Protein AF-A0AAW2DAW8-F1 (afdb_monomer_lite)

Secondary structure (DSSP, 8-state):
-----------EEEEE--TTS---------S--S-HHHHHHHHHHHHHHTTSS-HHHHHHHHHH---STT-----HHHHHHHHHHHHHHTTS-TT-TTSPP---TTS-SS-SS------EEE-TTSEEEEE-TT--S-HHHHSHHHHHHHHHHHHTTPPPPP----

pLDDT: mean 75.09, std 16.86, range [34.38, 97.44]

Structure (mmCIF, N/CA/C/O backbone):
data_AF-A0AAW2DAW8-F1
#
_entry.id   AF-A0AAW2DAW8-F1
#
loop_
_atom_site.group_PDB
_atom_site.id
_atom_site.type_symbol
_atom_site.label_atom_id
_atom_site.label_alt_id
_atom_site.label_comp_id
_atom_site.label_asym_id
_atom_site.label_entity_id
_atom_site.label_seq_id
_atom_site.pdbx_PDB_ins_code
_atom_site.Cartn_x
_atom_site.Cartn_y
_atom_site.Cartn_z
_atom_site.occupancy
_atom_site.B_iso_or_equiv
_atom_site.auth_seq_id
_atom_site.auth_comp_id
_atom_site.auth_asym_id
_atom_site.auth_atom_id
_atom_site.pdbx_PDB_model_num
ATOM 1 N N . MET A 1 1 ? -28.767 1.552 -8.497 1.00 34.38 1 MET A N 1
ATOM 2 C CA . MET A 1 1 ? -27.832 2.585 -8.986 1.00 34.38 1 MET A CA 1
ATOM 3 C C . MET A 1 1 ? -26.445 2.035 -8.732 1.00 34.38 1 MET A C 1
ATOM 5 O O . MET A 1 1 ? -26.029 1.981 -7.579 1.00 34.38 1 MET A O 1
ATOM 9 N N . GLU A 1 2 ? -25.851 1.450 -9.767 1.00 36.19 2 GLU A N 1
ATOM 10 C CA . GLU A 1 2 ? -24.570 0.744 -9.693 1.00 36.19 2 GLU A CA 1
ATOM 11 C C . GLU A 1 2 ? -23.508 1.702 -9.165 1.00 36.19 2 GLU A C 1
ATOM 13 O O . GLU A 1 2 ? -23.291 2.763 -9.730 1.00 36.19 2 GLU A O 1
ATOM 18 N N . GLN A 1 3 ? -22.919 1.382 -8.017 1.00 48.88 3 GLN A N 1
ATOM 19 C CA . GLN A 1 3 ? -21.736 2.076 -7.529 1.00 48.88 3 GLN A CA 1
ATOM 20 C C . GLN A 1 3 ? -20.547 1.347 -8.121 1.00 48.88 3 GLN A C 1
ATOM 22 O O . GLN A 1 3 ? -20.442 0.132 -7.947 1.00 48.88 3 GLN A O 1
ATOM 27 N N . CYS A 1 4 ? -19.639 2.076 -8.758 1.00 50.91 4 CYS A N 1
ATOM 28 C CA . CYS A 1 4 ? -18.317 1.531 -8.967 1.00 50.91 4 CYS A CA 1
ATOM 29 C C . CYS A 1 4 ? -17.622 1.573 -7.612 1.00 50.91 4 CYS A C 1
ATOM 31 O O . CYS A 1 4 ? -17.135 2.606 -7.155 1.00 50.91 4 CYS A O 1
ATOM 33 N N . LYS A 1 5 ? -17.745 0.462 -6.891 1.00 46.53 5 LYS A N 1
ATOM 34 C CA . LYS A 1 5 ? -17.017 0.253 -5.657 1.00 46.53 5 LYS A CA 1
ATOM 35 C C . LYS A 1 5 ? -15.590 -0.070 -6.078 1.00 46.53 5 LYS A C 1
ATOM 37 O O . LYS A 1 5 ? -15.258 -1.238 -6.240 1.00 46.53 5 LYS A O 1
ATOM 42 N N . SER A 1 6 ? -14.766 0.964 -6.260 1.00 43.44 6 SER A N 1
ATOM 43 C CA . SER A 1 6 ? -13.362 0.826 -5.863 1.00 43.44 6 SER A CA 1
ATOM 44 C C . SER A 1 6 ? -13.438 0.251 -4.455 1.00 43.44 6 SER A C 1
ATOM 46 O O . SER A 1 6 ? -14.127 0.817 -3.594 1.00 43.44 6 SER A O 1
ATOM 48 N N . TRP A 1 7 ? -12.975 -0.990 -4.322 1.00 42.72 7 TRP A N 1
ATOM 49 C CA . TRP A 1 7 ? -13.224 -1.798 -3.142 1.00 42.72 7 TRP A CA 1
ATOM 50 C C . TRP A 1 7 ? -12.849 -0.976 -1.931 1.00 42.72 7 TRP A C 1
ATOM 52 O O . TRP A 1 7 ? -11.776 -0.388 -1.878 1.00 42.72 7 TRP A O 1
ATOM 62 N N . ASP A 1 8 ? -13.817 -0.861 -1.031 1.00 44.66 8 ASP A N 1
ATOM 63 C CA . ASP A 1 8 ? -13.764 0.009 0.118 1.00 44.66 8 ASP A CA 1
ATOM 64 C C . ASP A 1 8 ? -12.361 0.010 0.739 1.00 44.66 8 ASP A C 1
ATOM 66 O O . ASP A 1 8 ? -11.891 -1.002 1.263 1.00 44.66 8 ASP A O 1
ATOM 70 N N . HIS A 1 9 ? -11.699 1.165 0.672 1.00 47.12 9 HIS A N 1
ATOM 71 C CA . HIS A 1 9 ? -10.458 1.417 1.380 1.00 47.12 9 HIS A CA 1
ATOM 72 C C . HIS A 1 9 ? -10.745 1.404 2.895 1.00 47.12 9 HIS A C 1
ATOM 74 O O . HIS A 1 9 ? -10.948 2.446 3.530 1.00 47.12 9 HIS A O 1
ATOM 80 N N . PHE A 1 10 ? -10.878 0.204 3.455 1.00 44.72 10 PHE A N 1
ATOM 81 C CA . PHE A 1 10 ? -11.075 -0.053 4.868 1.00 44.72 1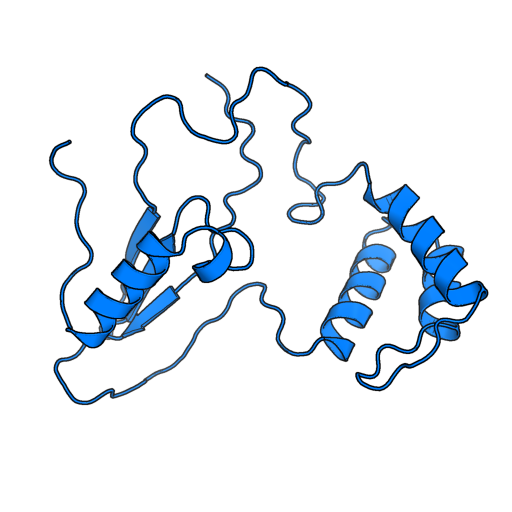0 PHE A CA 1
ATOM 82 C C . PHE A 1 10 ? -9.719 -0.375 5.472 1.00 44.72 10 PHE A C 1
ATOM 84 O O . PHE A 1 10 ? -9.297 -1.527 5.518 1.00 44.72 10 PHE A O 1
ATOM 91 N N . VAL A 1 11 ? -9.043 0.636 5.997 1.00 49.69 11 VAL A N 1
ATOM 92 C CA . VAL A 1 11 ? -8.071 0.345 7.044 1.00 49.69 11 VAL A CA 1
ATOM 93 C C . VAL A 1 11 ? -8.850 -0.015 8.307 1.00 49.69 11 VAL A C 1
ATOM 95 O O . VAL A 1 11 ? -9.798 0.661 8.724 1.00 49.69 11 VAL A O 1
ATOM 98 N N . TYR A 1 12 ? -8.463 -1.152 8.864 1.00 52.88 12 TYR A N 1
ATOM 99 C CA . TYR A 1 12 ? -9.087 -1.791 10.006 1.00 52.88 12 TYR A CA 1
ATOM 100 C C . TYR A 1 12 ? -8.457 -1.272 11.293 1.00 52.88 12 TYR A C 1
ATOM 102 O O . TYR A 1 12 ? -7.240 -1.314 11.444 1.00 52.88 12 TYR A O 1
ATOM 110 N N . ALA A 1 13 ? -9.276 -0.838 12.247 1.00 52.84 13 ALA A N 1
ATOM 111 C CA . ALA A 1 13 ? -8.819 -0.606 13.609 1.00 52.84 13 ALA A CA 1
ATOM 112 C C . ALA A 1 13 ? -9.412 -1.687 14.513 1.00 52.84 13 ALA A C 1
ATOM 114 O O . ALA A 1 13 ? -10.632 -1.817 14.631 1.00 52.84 13 ALA A O 1
ATOM 115 N N . VAL A 1 14 ? -8.548 -2.482 15.142 1.00 54.94 14 VAL A N 1
ATOM 116 C CA . VAL A 1 14 ? -8.950 -3.452 16.160 1.00 54.94 14 VAL A CA 1
ATOM 117 C C . VAL A 1 14 ? -8.669 -2.858 17.536 1.00 54.94 14 VAL A C 1
ATOM 119 O O . VAL A 1 14 ? -7.545 -2.489 17.850 1.00 54.94 14 VAL A O 1
ATOM 122 N N . MET A 1 15 ? -9.713 -2.743 18.344 1.00 58.66 15 MET A N 1
ATOM 123 C CA . MET A 1 15 ? -9.745 -2.015 19.603 1.00 58.66 15 MET A CA 1
ATOM 124 C C . MET A 1 15 ? -10.226 -2.947 20.720 1.00 58.66 15 MET A C 1
ATOM 126 O O . MET A 1 15 ? -11.372 -3.396 20.699 1.00 58.66 15 MET A O 1
ATOM 130 N N . ALA A 1 16 ? -9.364 -3.257 21.690 1.00 54.62 16 ALA A N 1
ATOM 131 C CA . ALA A 1 16 ? -9.712 -4.064 22.864 1.00 54.62 16 ALA A CA 1
ATOM 132 C C . ALA A 1 16 ? -10.239 -3.177 24.005 1.00 54.62 16 ALA A C 1
ATOM 134 O O . ALA A 1 16 ? -9.557 -2.254 24.447 1.00 54.62 16 ALA A O 1
ATOM 135 N N . LYS A 1 17 ? -11.458 -3.434 24.487 1.00 57.28 17 LYS A N 1
ATOM 136 C CA . LYS A 1 17 ? -12.090 -2.610 25.525 1.00 57.28 17 LYS A CA 1
ATOM 137 C C . LYS A 1 17 ? -11.938 -3.257 26.902 1.00 57.28 17 LYS A C 1
ATOM 139 O O . LYS A 1 17 ? -12.571 -4.275 27.138 1.00 57.28 17 LYS A O 1
ATOM 144 N N . HIS A 1 18 ? -11.260 -2.611 27.850 1.00 54.69 18 HIS A N 1
ATOM 145 C CA . HIS A 1 18 ? -11.697 -2.676 29.249 1.00 54.69 18 HIS A CA 1
ATOM 146 C C . HIS A 1 18 ? -11.182 -1.473 30.049 1.00 54.69 18 HIS A C 1
ATOM 148 O O . HIS A 1 18 ? -10.072 -0.997 29.837 1.00 54.69 18 HIS A O 1
ATOM 154 N N . PHE A 1 19 ? -12.050 -0.932 30.899 1.00 54.41 19 PHE A N 1
ATOM 155 C CA . PHE A 1 19 ? -11.923 0.356 31.577 1.00 54.41 19 PHE A CA 1
ATOM 156 C C . PHE A 1 19 ? -10.559 0.552 32.270 1.00 54.41 19 PHE A C 1
ATOM 158 O O . PHE A 1 19 ? -10.207 -0.207 33.163 1.00 54.41 19 PHE A O 1
ATOM 165 N N . LEU A 1 20 ? -9.831 1.600 31.856 1.00 57.03 20 LEU A N 1
ATOM 166 C CA . LEU A 1 20 ? -8.694 2.236 32.547 1.00 57.03 20 LEU A CA 1
ATOM 167 C C . LEU A 1 20 ? -7.642 1.293 33.174 1.00 57.03 20 LEU A C 1
ATOM 169 O O . LEU A 1 20 ? -7.308 1.402 34.345 1.00 57.03 20 LEU A O 1
ATOM 173 N N . GLN A 1 21 ? -7.071 0.416 32.354 1.00 53.94 21 GLN A N 1
ATOM 174 C CA . GLN A 1 21 ? -5.687 -0.087 32.399 1.00 53.94 21 GLN A CA 1
ATOM 175 C C . GLN A 1 21 ? -5.533 -0.855 31.083 1.00 53.94 21 GLN A C 1
ATOM 177 O O . GLN A 1 21 ? -6.201 -1.870 30.895 1.00 53.94 21 GLN A O 1
ATOM 182 N N . ILE A 1 22 ? -4.769 -0.338 30.113 1.00 57.06 22 ILE A N 1
ATOM 183 C CA . ILE A 1 22 ? -4.694 -0.948 28.774 1.00 57.06 22 ILE A CA 1
ATOM 184 C C . ILE A 1 22 ? -4.016 -2.324 28.891 1.00 57.06 22 ILE A C 1
ATOM 186 O O . ILE A 1 22 ? -2.795 -2.427 28.846 1.00 57.06 22 ILE A O 1
ATOM 190 N N . ASN A 1 23 ? -4.813 -3.387 29.029 1.00 51.41 23 ASN A N 1
ATOM 191 C CA . ASN A 1 23 ? -4.366 -4.770 28.896 1.00 51.41 23 ASN A CA 1
ATOM 192 C C . ASN A 1 23 ? -4.403 -5.148 27.405 1.00 51.41 23 ASN A C 1
ATOM 194 O O . ASN A 1 23 ? -5.373 -5.731 26.907 1.00 51.41 23 ASN A O 1
ATOM 198 N N . LEU A 1 24 ? -3.391 -4.692 26.660 1.00 59.09 24 LEU A N 1
ATOM 199 C CA . LEU A 1 24 ? -3.275 -4.912 25.220 1.00 59.09 24 LEU A CA 1
ATOM 200 C C . LEU A 1 24 ? -2.997 -6.394 24.938 1.00 59.09 24 LEU A C 1
ATOM 202 O O . LEU A 1 24 ? -1.893 -6.874 25.168 1.00 59.09 24 LEU A O 1
ATOM 206 N N . HIS A 1 25 ? -3.984 -7.103 24.390 1.00 58.00 25 HIS A N 1
ATOM 207 C CA . HIS A 1 25 ? -3.824 -8.514 24.020 1.00 58.00 25 HIS A CA 1
ATOM 208 C C . HIS A 1 25 ? -3.209 -8.700 22.624 1.00 58.00 25 HIS A C 1
ATOM 210 O O . HIS A 1 25 ? -2.660 -9.757 22.332 1.00 58.00 25 HIS A O 1
ATOM 216 N N . GLY A 1 26 ? -3.299 -7.694 21.748 1.00 58.38 26 GLY A N 1
ATOM 217 C CA . GLY A 1 26 ? -2.709 -7.754 20.415 1.00 58.38 26 GLY A CA 1
ATOM 218 C C . GLY A 1 26 ? -3.182 -6.644 19.482 1.00 58.38 26 GLY A C 1
ATOM 219 O O . GLY A 1 26 ? -4.168 -5.957 19.752 1.00 58.38 26 GLY A O 1
ATOM 220 N N . ILE A 1 27 ? -2.466 -6.494 18.370 1.00 66.69 27 ILE A N 1
ATOM 221 C CA . ILE A 1 27 ? -2.754 -5.551 17.287 1.00 66.69 27 ILE A CA 1
ATOM 222 C C . ILE A 1 27 ? -2.829 -6.362 15.991 1.00 66.69 27 ILE A C 1
ATOM 224 O O . ILE A 1 27 ? -1.948 -7.175 15.719 1.00 66.69 27 ILE A O 1
ATOM 228 N N . LYS A 1 28 ? -3.879 -6.151 15.190 1.00 61.00 28 LYS A N 1
ATOM 229 C CA . LYS A 1 28 ? -3.996 -6.710 13.838 1.00 61.00 28 LYS A CA 1
ATOM 230 C C . LYS A 1 28 ? -3.990 -5.565 12.838 1.00 61.00 28 LYS A C 1
ATOM 232 O O . LYS A 1 28 ? -4.830 -4.674 12.928 1.00 61.00 28 LYS A O 1
ATOM 237 N N . ILE A 1 29 ? -3.075 -5.638 11.883 1.00 66.56 29 ILE A N 1
ATOM 238 C CA . ILE A 1 29 ? -2.911 -4.669 10.804 1.00 66.56 29 ILE A CA 1
ATOM 239 C C . ILE A 1 29 ? -3.095 -5.432 9.488 1.00 66.56 29 ILE A C 1
ATOM 241 O O . ILE A 1 29 ? -2.608 -6.553 9.362 1.00 66.56 29 ILE A O 1
ATOM 245 N N . GLY A 1 30 ? -3.865 -4.884 8.548 1.00 65.12 30 GLY A N 1
ATOM 246 C CA . GLY A 1 30 ? -4.102 -5.499 7.239 1.00 65.12 30 GLY A CA 1
ATOM 247 C C . GLY A 1 30 ? -3.612 -4.585 6.128 1.00 65.12 30 GLY A C 1
ATOM 248 O O . GLY A 1 30 ? -3.966 -3.409 6.147 1.00 65.12 30 GLY A O 1
ATOM 249 N N . ASN A 1 31 ? -2.834 -5.136 5.191 1.00 73.31 31 ASN A N 1
ATOM 250 C CA . ASN A 1 31 ? -2.305 -4.454 4.002 1.00 73.31 31 ASN A CA 1
ATOM 251 C C . ASN A 1 31 ? -1.687 -3.082 4.314 1.00 73.31 31 ASN A C 1
ATOM 253 O O . ASN A 1 31 ? -2.034 -2.093 3.677 1.00 73.31 31 ASN A O 1
ATOM 257 N N . ALA A 1 32 ? -0.846 -3.008 5.346 1.00 75.06 32 ALA A N 1
ATOM 258 C CA . ALA A 1 32 ? -0.171 -1.770 5.712 1.00 75.06 32 ALA A CA 1
ATOM 259 C C . ALA A 1 32 ? 1.269 -1.769 5.221 1.00 75.06 32 ALA A C 1
ATOM 261 O O . ALA A 1 32 ? 1.892 -2.822 5.136 1.00 75.06 32 ALA A O 1
ATOM 262 N N . VAL A 1 33 ? 1.781 -0.561 5.013 1.00 81.69 33 VAL A N 1
ATOM 263 C CA . VAL A 1 33 ? 3.218 -0.298 4.945 1.00 81.69 33 VAL A CA 1
ATOM 264 C C . VAL A 1 33 ? 3.802 -0.493 6.349 1.00 81.69 33 VAL A C 1
ATOM 266 O O . VAL A 1 33 ? 3.298 0.073 7.325 1.00 81.69 33 VAL A O 1
ATOM 269 N N . ILE A 1 34 ? 4.820 -1.340 6.448 1.00 82.88 34 ILE A N 1
ATOM 270 C CA . ILE A 1 34 ? 5.552 -1.714 7.662 1.00 82.88 34 ILE A CA 1
ATOM 271 C C . ILE A 1 34 ? 7.008 -1.241 7.563 1.00 82.88 34 ILE A C 1
ATOM 273 O O . ILE A 1 34 ? 7.565 -0.766 8.555 1.00 82.88 34 ILE A O 1
ATOM 277 N N . ASN A 1 35 ? 7.626 -1.378 6.392 1.00 87.56 35 ASN A N 1
ATOM 278 C CA . ASN A 1 35 ? 9.007 -1.009 6.125 1.00 87.56 35 ASN A CA 1
ATOM 279 C C . ASN A 1 35 ? 9.170 -0.667 4.639 1.00 87.56 35 ASN A C 1
ATOM 281 O O . ASN A 1 35 ? 9.157 -1.564 3.802 1.00 87.56 35 ASN A O 1
ATOM 285 N N . ASP A 1 36 ? 9.396 0.616 4.351 1.00 87.62 36 ASP A N 1
ATOM 286 C CA . ASP A 1 36 ? 9.440 1.161 2.988 1.00 87.62 36 ASP A CA 1
ATOM 287 C C . ASP A 1 36 ? 10.341 0.348 2.041 1.00 87.62 36 ASP A C 1
ATOM 289 O O . ASP A 1 36 ? 9.907 -0.024 0.958 1.00 87.62 36 ASP A O 1
ATOM 293 N N . GLU A 1 37 ? 11.552 -0.025 2.471 1.00 91.12 37 GLU A N 1
ATOM 294 C CA . GLU A 1 37 ? 12.499 -0.787 1.643 1.00 91.12 37 GLU A CA 1
ATOM 295 C C . GLU A 1 37 ? 11.934 -2.148 1.197 1.00 91.12 37 GLU A C 1
ATOM 297 O O . GLU A 1 37 ? 11.965 -2.504 0.015 1.00 91.12 37 GLU A O 1
ATOM 302 N N . THR A 1 38 ? 11.423 -2.933 2.147 1.00 91.31 38 THR A N 1
ATOM 303 C CA . THR A 1 38 ? 10.898 -4.275 1.857 1.00 91.31 38 THR A CA 1
ATOM 304 C C . THR A 1 38 ? 9.523 -4.235 1.204 1.00 91.31 38 THR A C 1
ATOM 306 O O . THR A 1 38 ? 9.249 -5.075 0.344 1.00 91.31 38 THR A O 1
ATOM 309 N N . ASP A 1 39 ? 8.688 -3.256 1.551 1.00 89.44 39 ASP A N 1
ATOM 310 C CA . ASP A 1 39 ? 7.363 -3.080 0.963 1.00 89.44 39 ASP A CA 1
ATOM 311 C C . ASP A 1 39 ? 7.462 -2.621 -0.497 1.00 89.44 39 ASP A C 1
ATOM 313 O O . ASP A 1 39 ? 6.779 -3.179 -1.359 1.00 89.44 39 ASP A O 1
ATOM 317 N N . GLU A 1 40 ? 8.351 -1.671 -0.809 1.00 90.25 40 GLU A N 1
ATOM 318 C CA . GLU A 1 40 ? 8.581 -1.223 -2.186 1.00 90.25 40 GLU A CA 1
ATOM 319 C C . GLU A 1 40 ? 9.149 -2.349 -3.046 1.00 90.25 40 GLU A C 1
ATOM 321 O O . GLU A 1 40 ? 8.630 -2.626 -4.130 1.00 90.25 40 GLU A O 1
ATOM 326 N N . LYS A 1 41 ? 10.169 -3.063 -2.558 1.00 93.19 41 LYS A N 1
ATOM 327 C CA . LYS A 1 41 ? 10.723 -4.208 -3.286 1.00 93.19 41 LYS A CA 1
ATOM 328 C C . LYS A 1 41 ? 9.676 -5.306 -3.502 1.00 93.19 41 LYS A C 1
ATOM 330 O O . LYS A 1 41 ? 9.539 -5.820 -4.614 1.00 93.19 41 LYS A O 1
ATOM 335 N N . GLY A 1 42 ? 8.911 -5.627 -2.457 1.00 92.69 42 GLY A N 1
ATOM 336 C CA . GLY A 1 42 ? 7.840 -6.619 -2.506 1.00 92.69 42 GLY A CA 1
ATOM 337 C C . GLY A 1 42 ? 6.728 -6.247 -3.487 1.00 92.69 42 GLY A C 1
ATOM 338 O O . GLY A 1 42 ? 6.174 -7.131 -4.139 1.00 92.69 42 GLY A O 1
ATOM 339 N N . MET A 1 43 ? 6.441 -4.953 -3.659 1.00 93.38 43 MET A N 1
ATOM 340 C CA . MET A 1 43 ? 5.495 -4.473 -4.664 1.00 93.38 43 MET A CA 1
ATOM 341 C C . MET A 1 43 ? 5.961 -4.817 -6.085 1.00 93.38 43 MET A C 1
ATOM 343 O O . MET A 1 43 ? 5.174 -5.355 -6.862 1.00 93.38 43 MET A O 1
ATOM 347 N N . TYR A 1 44 ? 7.223 -4.563 -6.441 1.00 95.50 44 TYR A N 1
ATOM 348 C CA . TYR A 1 44 ? 7.719 -4.889 -7.786 1.00 95.50 44 TYR A CA 1
ATOM 349 C C . TYR A 1 44 ? 7.778 -6.402 -8.039 1.00 95.50 44 TYR A C 1
ATOM 351 O O . TYR A 1 44 ? 7.395 -6.849 -9.123 1.00 95.50 44 TYR A O 1
ATOM 359 N N . ASP A 1 45 ? 8.151 -7.196 -7.031 1.00 95.81 45 ASP A N 1
ATOM 360 C CA . ASP A 1 45 ? 8.088 -8.663 -7.106 1.00 95.81 45 ASP A CA 1
ATOM 361 C C . ASP A 1 45 ? 6.641 -9.157 -7.299 1.00 95.81 45 ASP A C 1
ATOM 363 O O . ASP A 1 45 ? 6.374 -10.045 -8.117 1.00 95.81 45 ASP A O 1
ATOM 367 N N . TYR A 1 46 ? 5.677 -8.555 -6.594 1.00 95.50 46 TYR A N 1
ATOM 368 C CA . TYR A 1 46 ? 4.254 -8.846 -6.762 1.00 95.50 46 TYR A CA 1
ATOM 369 C C . TYR A 1 46 ? 3.783 -8.534 -8.188 1.00 95.50 46 TYR A C 1
ATOM 371 O O . TYR A 1 46 ? 3.192 -9.396 -8.839 1.00 95.50 46 TYR A O 1
ATOM 379 N N . LEU A 1 47 ? 4.095 -7.344 -8.710 1.00 95.25 47 LEU A N 1
ATOM 380 C CA . LEU A 1 47 ? 3.720 -6.946 -10.069 1.00 95.25 47 LEU A CA 1
ATOM 381 C C . LEU A 1 47 ? 4.326 -7.877 -11.132 1.00 95.25 47 LEU A C 1
ATOM 383 O O . LEU A 1 47 ? 3.643 -8.237 -12.093 1.00 95.25 47 LEU A O 1
ATOM 387 N N . ALA A 1 48 ? 5.581 -8.298 -10.960 1.00 96.62 48 ALA A N 1
ATOM 388 C CA . ALA A 1 48 ? 6.244 -9.216 -11.885 1.00 96.62 48 ALA A CA 1
ATOM 389 C C . ALA A 1 48 ? 5.602 -10.613 -11.858 1.00 96.62 48 ALA A C 1
ATOM 391 O O . ALA A 1 48 ? 5.263 -11.172 -12.900 1.00 96.62 48 ALA A O 1
ATOM 392 N N . THR A 1 49 ? 5.367 -11.163 -10.665 1.00 96.25 49 THR A N 1
ATOM 393 C CA . THR A 1 49 ? 4.764 -12.500 -10.497 1.00 96.25 49 THR A CA 1
ATOM 394 C C . THR A 1 49 ? 3.295 -12.569 -10.917 1.00 96.25 49 THR A C 1
ATOM 396 O O . THR A 1 49 ? 2.794 -13.655 -11.203 1.00 96.25 49 THR A O 1
ATOM 399 N N . HIS A 1 50 ? 2.620 -11.422 -11.010 1.00 95.44 50 HIS A N 1
ATOM 400 C CA . HIS A 1 50 ? 1.247 -11.302 -11.505 1.00 95.44 50 HIS A CA 1
ATOM 401 C C . HIS A 1 50 ? 1.171 -10.875 -12.977 1.00 95.44 50 HIS A C 1
ATOM 403 O O . HIS A 1 50 ? 0.084 -10.583 -13.470 1.00 95.44 50 HIS A O 1
ATOM 409 N N . VAL A 1 51 ? 2.303 -10.878 -13.695 1.00 95.56 51 VAL A N 1
ATOM 410 C CA . VAL A 1 51 ? 2.380 -10.570 -15.136 1.00 95.56 51 VAL A CA 1
ATOM 411 C C . VAL A 1 51 ? 1.852 -9.161 -15.454 1.00 95.56 51 VAL A C 1
ATOM 413 O O . VAL A 1 51 ? 1.291 -8.910 -16.518 1.00 95.56 51 VAL A O 1
ATOM 416 N N . ILE A 1 52 ? 2.018 -8.225 -14.517 1.00 95.81 52 ILE A N 1
ATOM 417 C CA . ILE A 1 52 ? 1.623 -6.826 -14.708 1.00 95.81 52 ILE A CA 1
ATOM 418 C C . ILE A 1 52 ? 2.752 -6.051 -15.380 1.00 95.81 52 ILE A C 1
ATOM 420 O O . ILE A 1 52 ? 2.498 -5.246 -16.267 1.00 95.81 52 ILE A O 1
ATOM 424 N N . ILE A 1 53 ? 4.000 -6.304 -14.986 1.00 97.31 53 ILE A N 1
ATOM 425 C CA . ILE A 1 53 ? 5.181 -5.644 -15.555 1.00 97.31 53 ILE A CA 1
ATOM 426 C C . ILE A 1 53 ? 6.012 -6.632 -16.371 1.00 97.31 53 ILE A C 1
ATOM 428 O O . ILE A 1 53 ? 5.996 -7.835 -16.117 1.00 97.31 53 ILE A O 1
ATOM 432 N N . SER A 1 54 ? 6.756 -6.121 -17.352 1.00 97.12 54 SER A N 1
ATOM 433 C CA . SER A 1 54 ? 7.639 -6.946 -18.179 1.00 97.12 54 SER A CA 1
ATOM 434 C C . SER A 1 54 ? 8.890 -7.402 -17.422 1.00 97.12 54 SER A C 1
ATOM 436 O O . SER A 1 54 ? 9.355 -6.734 -16.493 1.00 97.12 54 SER A O 1
ATOM 438 N N . ASP A 1 55 ? 9.507 -8.493 -17.887 1.00 97.44 55 ASP A N 1
ATOM 439 C CA . ASP A 1 55 ? 10.810 -8.946 -17.382 1.00 97.44 55 ASP A CA 1
ATOM 440 C C . ASP A 1 55 ? 11.881 -7.855 -17.510 1.00 97.44 55 ASP A C 1
ATOM 442 O O . ASP A 1 55 ? 12.751 -7.732 -16.651 1.00 97.44 55 ASP A O 1
ATOM 446 N N . GLU A 1 56 ? 11.825 -7.028 -18.562 1.00 97.12 56 GLU A N 1
ATOM 447 C CA . GLU A 1 56 ? 12.727 -5.882 -18.715 1.00 97.12 56 GLU A CA 1
ATOM 448 C C . GLU A 1 56 ? 12.543 -4.876 -17.574 1.00 97.12 56 GLU A C 1
ATOM 450 O O . GLU A 1 56 ? 13.531 -4.464 -16.960 1.00 97.12 56 GLU A O 1
ATOM 455 N N . ALA A 1 57 ? 11.295 -4.499 -17.278 1.00 97.19 57 ALA A N 1
ATOM 456 C CA . ALA A 1 57 ? 10.985 -3.562 -16.208 1.00 97.19 57 ALA A CA 1
ATOM 457 C C . ALA A 1 57 ? 11.468 -4.108 -14.859 1.00 97.19 57 ALA A C 1
ATOM 459 O O . ALA A 1 57 ? 12.234 -3.434 -14.169 1.00 97.19 57 ALA A O 1
ATOM 460 N N . ASN A 1 58 ? 11.117 -5.357 -14.531 1.00 97.31 58 ASN A N 1
ATOM 461 C CA . ASN A 1 58 ? 11.534 -5.986 -13.280 1.00 97.31 58 ASN A CA 1
ATOM 462 C C . ASN A 1 58 ? 13.067 -6.074 -13.168 1.00 97.31 58 ASN A C 1
ATOM 464 O O . ASN A 1 58 ? 13.643 -5.676 -12.159 1.00 97.31 58 ASN A O 1
ATOM 468 N N . ASN A 1 59 ? 13.756 -6.498 -14.232 1.00 97.38 59 ASN A N 1
ATOM 469 C CA . ASN A 1 59 ? 15.218 -6.567 -14.242 1.00 97.38 59 ASN A CA 1
ATOM 470 C C . ASN A 1 59 ? 15.872 -5.194 -14.043 1.00 97.38 59 ASN A C 1
ATOM 472 O O . ASN A 1 59 ? 16.885 -5.100 -13.345 1.00 97.38 59 ASN A O 1
ATOM 476 N N . LYS A 1 60 ? 15.323 -4.126 -14.640 1.00 97.19 60 LYS A N 1
ATOM 477 C CA . LYS A 1 60 ? 15.840 -2.768 -14.429 1.00 97.19 60 LYS A CA 1
ATOM 478 C C . LYS A 1 60 ? 15.669 -2.332 -12.976 1.00 97.19 60 LYS A C 1
ATOM 480 O O . LYS A 1 60 ? 16.624 -1.819 -12.394 1.00 97.19 60 LYS A O 1
ATOM 485 N N . ILE A 1 61 ? 14.498 -2.582 -12.397 1.00 96.69 61 ILE A N 1
ATOM 486 C CA . ILE A 1 61 ? 14.199 -2.241 -11.007 1.00 96.69 61 ILE A CA 1
ATOM 487 C C . ILE A 1 61 ? 15.137 -2.983 -10.048 1.00 96.69 61 ILE A C 1
ATOM 489 O O . ILE A 1 61 ? 15.906 -2.351 -9.327 1.00 96.69 61 ILE A O 1
ATOM 493 N N . GLN A 1 62 ? 15.160 -4.316 -10.104 1.00 95.25 62 GLN A N 1
ATOM 494 C CA . GLN A 1 62 ? 15.919 -5.145 -9.161 1.00 95.25 62 GLN A CA 1
ATOM 495 C C . GLN A 1 62 ? 17.434 -4.919 -9.236 1.00 95.25 62 GLN A C 1
ATOM 497 O O . GLN A 1 62 ? 18.146 -5.131 -8.257 1.00 95.25 62 GLN A O 1
ATOM 502 N N . LYS A 1 63 ? 17.948 -4.518 -10.406 1.00 95.75 63 LYS A N 1
ATOM 503 C CA . LYS A 1 63 ? 19.388 -4.360 -10.633 1.00 95.75 63 LYS A CA 1
ATOM 504 C C . LYS A 1 63 ? 19.905 -2.951 -10.368 1.00 95.75 63 LYS A C 1
ATOM 506 O O . LYS A 1 63 ? 21.074 -2.804 -10.015 1.00 95.75 63 LYS A O 1
ATOM 511 N N . TYR A 1 64 ? 19.093 -1.926 -10.623 1.00 95.50 64 TYR A N 1
ATOM 512 C CA . TYR A 1 64 ? 19.574 -0.545 -10.678 1.00 95.50 64 TYR A CA 1
ATOM 513 C C . TYR A 1 64 ? 18.908 0.403 -9.680 1.00 95.50 64 TYR A C 1
ATOM 515 O O . TYR A 1 64 ? 19.391 1.536 -9.555 1.00 95.50 64 TYR A O 1
ATOM 523 N N . CYS A 1 65 ? 17.833 -0.018 -9.008 1.00 94.62 65 CYS A N 1
ATOM 524 C CA . CYS A 1 65 ? 17.180 0.761 -7.961 1.00 94.62 65 CYS A CA 1
ATOM 525 C C . CYS A 1 65 ? 17.717 0.388 -6.577 1.00 94.62 65 CYS A C 1
ATOM 527 O O . CYS A 1 65 ? 17.933 -0.784 -6.275 1.00 94.62 65 CYS A O 1
ATOM 529 N N . ASP A 1 66 ? 17.929 1.410 -5.750 1.00 93.81 66 ASP A N 1
ATOM 530 C CA . ASP A 1 66 ? 18.289 1.278 -4.341 1.00 93.81 66 ASP A CA 1
ATOM 531 C C . ASP A 1 66 ? 17.087 1.716 -3.503 1.00 93.81 66 ASP A C 1
ATOM 533 O O . ASP A 1 66 ? 16.670 2.872 -3.583 1.00 93.81 66 ASP A O 1
ATOM 537 N N . PHE A 1 67 ? 16.526 0.776 -2.747 1.00 92.06 67 PHE A N 1
ATOM 538 C CA . PHE A 1 67 ? 15.354 0.977 -1.889 1.00 92.06 67 PHE A CA 1
ATOM 539 C C . PHE A 1 67 ? 15.733 1.353 -0.454 1.00 92.06 67 PHE A C 1
ATOM 541 O O . PHE A 1 67 ? 14.863 1.530 0.397 1.00 92.06 67 PHE A O 1
ATOM 548 N N . SER A 1 68 ? 17.032 1.458 -0.161 1.00 91.44 68 SER A N 1
ATOM 549 C CA . SER A 1 68 ? 17.504 1.824 1.168 1.00 91.44 68 SER A CA 1
ATOM 550 C C . SER A 1 68 ? 17.020 3.236 1.533 1.00 91.44 68 SER A C 1
ATOM 552 O O . SER A 1 68 ? 17.044 4.135 0.689 1.00 91.44 68 SER A O 1
ATOM 554 N N . PRO A 1 69 ? 16.717 3.519 2.812 1.00 85.88 69 PRO A N 1
ATOM 555 C CA . PRO A 1 69 ? 16.218 4.831 3.247 1.00 85.88 69 PRO A CA 1
ATOM 556 C C . PRO A 1 69 ? 17.193 5.997 2.996 1.00 85.88 69 PRO A C 1
ATOM 558 O O . PRO A 1 69 ? 16.795 7.158 3.017 1.00 85.88 69 PRO A O 1
ATOM 561 N N . ASN A 1 70 ? 18.474 5.703 2.748 1.00 86.44 70 ASN A N 1
ATOM 562 C CA . ASN A 1 70 ? 19.519 6.689 2.456 1.00 86.44 70 ASN A CA 1
ATOM 563 C C . ASN A 1 70 ? 19.861 6.787 0.957 1.00 86.44 70 ASN A C 1
ATOM 565 O O . ASN A 1 70 ? 20.889 7.374 0.598 1.00 86.44 70 ASN A O 1
ATOM 569 N N . ALA A 1 71 ? 19.042 6.205 0.079 1.00 86.25 71 ALA A N 1
ATOM 570 C CA . ALA A 1 71 ? 19.234 6.294 -1.359 1.00 86.25 71 ALA A CA 1
ATOM 571 C C . ALA A 1 71 ? 19.146 7.765 -1.803 1.00 86.25 71 ALA A C 1
ATOM 573 O O . ALA A 1 71 ? 18.106 8.413 -1.737 1.00 86.25 71 ALA A O 1
ATOM 574 N N . THR A 1 72 ? 20.272 8.329 -2.240 1.00 77.44 72 THR A N 1
ATOM 575 C CA . THR A 1 72 ? 20.373 9.758 -2.597 1.00 77.44 72 THR A CA 1
ATOM 576 C C . THR A 1 72 ? 20.310 10.008 -4.100 1.00 77.44 72 THR A C 1
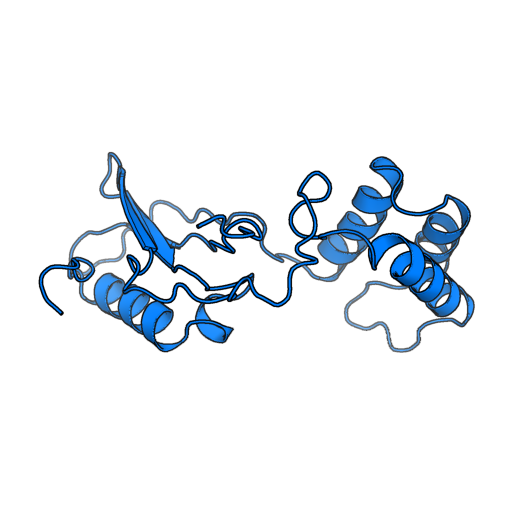ATOM 578 O O . THR A 1 72 ? 20.161 11.155 -4.526 1.00 77.44 72 THR A O 1
ATOM 581 N N . LYS A 1 73 ? 20.446 8.963 -4.926 1.00 76.19 73 LYS A N 1
ATOM 582 C CA . LYS A 1 73 ? 20.444 9.069 -6.390 1.00 76.19 73 LYS A CA 1
ATOM 583 C C . LYS A 1 73 ? 19.793 7.847 -7.026 1.00 76.19 73 LYS A C 1
ATOM 585 O O . LYS A 1 73 ? 20.300 6.740 -6.889 1.00 76.19 73 LYS A O 1
ATOM 590 N N . SER A 1 74 ? 18.740 8.080 -7.803 1.00 82.88 74 SER A N 1
ATOM 591 C CA . SER A 1 74 ? 18.211 7.080 -8.728 1.00 82.88 74 SER A CA 1
ATOM 592 C C . SER A 1 74 ? 19.022 7.097 -10.025 1.00 82.88 74 SER A C 1
ATOM 594 O O . SER A 1 74 ? 19.219 8.152 -10.638 1.00 82.88 74 SER A O 1
ATOM 596 N N . SER A 1 75 ? 19.530 5.935 -10.437 1.00 92.81 75 SER A N 1
ATOM 597 C CA . SER A 1 75 ? 20.232 5.786 -11.714 1.00 92.81 75 SER A CA 1
ATOM 598 C C . SER A 1 75 ? 19.275 6.010 -12.894 1.00 92.81 75 SER A C 1
ATOM 600 O O . SER A 1 75 ? 18.062 5.828 -12.781 1.00 92.81 75 SER A O 1
ATOM 602 N N . ARG A 1 76 ? 19.807 6.371 -14.071 1.00 95.31 76 ARG A N 1
ATOM 603 C CA . ARG A 1 76 ? 18.985 6.503 -15.288 1.00 95.31 76 ARG A CA 1
ATOM 604 C C . ARG A 1 76 ? 18.211 5.213 -15.581 1.00 95.31 76 ARG A C 1
ATOM 606 O O . ARG A 1 76 ? 17.043 5.275 -15.936 1.00 95.31 76 ARG A O 1
ATOM 613 N N . GLN A 1 77 ? 18.855 4.066 -15.399 1.00 96.50 77 GLN A N 1
ATOM 614 C CA . GLN A 1 77 ? 18.268 2.750 -15.625 1.00 96.50 77 GLN A CA 1
ATOM 615 C C . GLN A 1 77 ? 17.139 2.445 -14.636 1.00 96.50 77 GLN A C 1
ATOM 617 O O . GLN A 1 77 ? 16.128 1.883 -15.045 1.00 96.50 77 GLN A O 1
ATOM 622 N N . CYS A 1 78 ? 17.279 2.851 -13.370 1.00 96.00 78 CYS A N 1
ATOM 623 C CA . CYS A 1 78 ? 16.196 2.746 -12.394 1.00 96.00 78 CYS A CA 1
ATOM 624 C C . CYS A 1 78 ? 14.992 3.604 -12.806 1.00 96.00 78 CYS A C 1
ATOM 626 O O . CYS A 1 78 ? 13.872 3.107 -12.857 1.00 96.00 78 CYS A O 1
ATOM 628 N N . ASN A 1 79 ? 15.226 4.856 -13.220 1.00 95.94 79 ASN A N 1
ATOM 629 C CA . ASN A 1 79 ? 14.155 5.732 -13.710 1.00 95.94 79 ASN A CA 1
ATOM 630 C C . ASN A 1 79 ? 13.469 5.172 -14.968 1.00 95.94 79 ASN A C 1
ATOM 632 O O . ASN A 1 79 ? 12.253 5.260 -15.103 1.00 95.94 79 ASN A O 1
ATOM 636 N N . GLU A 1 80 ? 14.228 4.564 -15.885 1.00 96.88 80 GLU A N 1
ATOM 637 C CA . GLU A 1 80 ? 13.655 3.842 -17.026 1.00 96.88 80 GLU A CA 1
ATOM 638 C C . GLU A 1 80 ? 12.805 2.647 -16.573 1.00 96.88 80 GLU A C 1
ATOM 640 O O . GLU A 1 80 ? 11.732 2.431 -17.131 1.00 96.88 80 GLU A O 1
ATOM 645 N N . GLY A 1 81 ? 13.249 1.905 -15.554 1.00 96.75 81 GLY A N 1
ATOM 646 C CA . GLY A 1 81 ? 12.460 0.853 -14.914 1.00 96.75 81 GLY A CA 1
ATOM 647 C C . GLY A 1 81 ? 11.129 1.383 -14.378 1.00 96.75 81 GLY A C 1
ATOM 648 O O . GLY A 1 81 ? 10.082 0.856 -14.744 1.00 96.75 81 GLY A O 1
ATOM 649 N N . TYR A 1 82 ? 11.149 2.470 -13.598 1.00 95.75 82 TYR A N 1
ATOM 650 C CA . TYR A 1 82 ? 9.930 3.089 -13.065 1.00 95.75 82 TYR A CA 1
ATOM 651 C C . TYR A 1 82 ? 8.964 3.542 -14.160 1.00 95.75 82 TYR A C 1
ATOM 653 O O . TYR A 1 82 ? 7.765 3.293 -14.054 1.00 95.75 82 TYR A O 1
ATOM 661 N N . ASN A 1 83 ? 9.470 4.139 -15.241 1.00 96.81 83 ASN A N 1
ATOM 662 C CA . ASN A 1 83 ? 8.628 4.553 -16.363 1.00 96.81 83 ASN A CA 1
ATOM 663 C C . ASN A 1 83 ? 7.918 3.357 -17.019 1.00 96.81 83 ASN A C 1
ATOM 665 O O . ASN A 1 83 ? 6.736 3.449 -17.345 1.00 96.81 83 ASN A O 1
ATOM 669 N N . LEU A 1 84 ? 8.620 2.231 -17.194 1.00 96.56 84 LEU A N 1
ATOM 670 C CA . LEU A 1 84 ? 8.027 1.009 -17.745 1.00 96.56 84 LEU A CA 1
ATOM 671 C C . LEU A 1 84 ? 6.960 0.421 -16.813 1.00 96.56 84 LEU A C 1
ATOM 673 O O . LEU A 1 84 ? 5.914 -0.024 -17.289 1.00 96.56 84 LEU A O 1
ATOM 677 N N . VAL A 1 85 ? 7.210 0.437 -15.499 1.00 96.12 85 VAL A N 1
ATOM 678 C CA . VAL A 1 85 ? 6.224 -0.011 -14.509 1.00 96.12 85 VAL A CA 1
ATOM 679 C C . VAL A 1 85 ? 4.982 0.871 -14.561 1.00 96.12 85 VAL A C 1
ATOM 681 O O . VAL A 1 85 ? 3.897 0.325 -14.725 1.00 96.12 85 VAL A O 1
ATOM 684 N N . SER A 1 86 ? 5.141 2.200 -14.519 1.00 95.06 86 SER A N 1
ATOM 685 C CA . SER A 1 86 ? 4.022 3.153 -14.556 1.00 95.06 86 SER A CA 1
ATOM 686 C C . SER A 1 86 ? 3.116 2.893 -15.756 1.00 95.06 86 SER A C 1
ATOM 688 O O . SER A 1 86 ? 1.932 2.645 -15.582 1.00 95.06 86 SER A O 1
ATOM 690 N N . ILE A 1 87 ? 3.678 2.812 -16.967 1.00 95.19 87 ILE A N 1
ATOM 691 C CA . ILE A 1 87 ? 2.903 2.548 -18.192 1.00 95.19 87 ILE A CA 1
ATOM 692 C C . ILE A 1 87 ? 2.098 1.243 -18.097 1.00 95.19 87 ILE A C 1
ATOM 694 O O . ILE A 1 87 ? 0.984 1.162 -18.614 1.00 95.19 87 ILE A O 1
ATOM 698 N N . SER A 1 88 ? 2.657 0.222 -17.445 1.00 94.38 88 SER A N 1
ATOM 699 C CA . SER A 1 88 ? 2.017 -1.090 -17.324 1.00 94.38 88 SER A CA 1
ATOM 700 C C . SER A 1 88 ? 0.960 -1.131 -16.211 1.00 94.38 88 SER A C 1
ATOM 702 O O . SER A 1 88 ? -0.019 -1.865 -16.322 1.00 94.38 88 SER A O 1
ATOM 704 N N . SER A 1 89 ? 1.135 -0.336 -15.150 1.00 90.31 89 SER A N 1
ATOM 705 C CA . SER A 1 89 ? 0.229 -0.280 -13.996 1.00 90.31 89 SER A CA 1
ATOM 706 C C . SER A 1 89 ? -0.887 0.759 -14.118 1.00 90.31 89 SER A C 1
ATOM 708 O O . SER A 1 89 ? -1.932 0.578 -13.504 1.00 90.31 89 SER A O 1
ATOM 710 N N . ASP A 1 90 ? -0.697 1.822 -14.905 1.00 89.50 90 ASP A N 1
ATOM 711 C CA . ASP A 1 90 ? -1.669 2.909 -15.095 1.00 89.50 90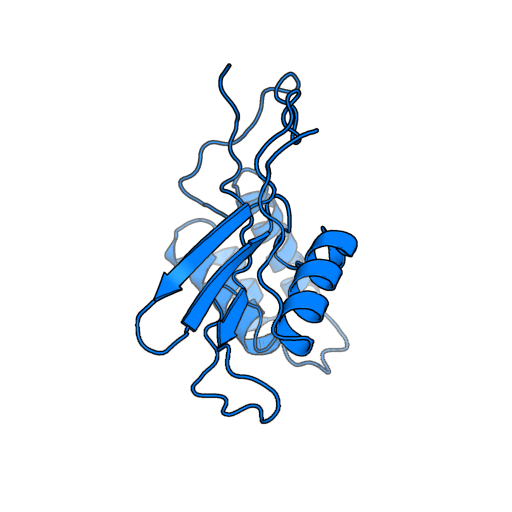 ASP A CA 1
ATOM 712 C C . ASP A 1 90 ? -3.099 2.433 -15.446 1.00 89.50 90 ASP A C 1
ATOM 714 O O . ASP A 1 90 ? -4.059 3.012 -14.928 1.00 89.50 90 ASP A O 1
ATOM 718 N N . PRO A 1 91 ? -3.308 1.396 -16.289 1.00 88.62 91 PRO A N 1
ATOM 719 C CA . PRO A 1 91 ? -4.646 0.909 -16.617 1.00 88.62 91 PRO A CA 1
ATOM 720 C C . PRO A 1 91 ? -5.185 -0.138 -15.624 1.00 88.62 91 PRO A C 1
ATOM 722 O O . PRO A 1 91 ? -6.116 -0.864 -15.972 1.00 88.62 91 PRO A O 1
ATOM 725 N N . ILE A 1 92 ? -4.618 -0.270 -14.421 1.00 86.56 92 ILE A N 1
ATOM 726 C CA . ILE A 1 92 ? -5.010 -1.278 -13.423 1.00 86.56 92 ILE A CA 1
ATOM 727 C C . ILE A 1 92 ? -5.288 -0.594 -12.079 1.00 86.56 92 ILE A C 1
ATOM 729 O O . ILE A 1 92 ? -4.610 0.350 -11.682 1.00 86.56 92 ILE A O 1
ATOM 733 N N . ASP A 1 93 ? -6.289 -1.084 -11.346 1.00 83.44 93 ASP A N 1
ATOM 734 C CA . ASP A 1 93 ? -6.485 -0.691 -9.951 1.00 83.44 93 ASP A CA 1
ATOM 735 C C . ASP A 1 93 ? -5.463 -1.430 -9.077 1.00 83.44 93 ASP A C 1
ATOM 737 O O . ASP A 1 93 ? -5.615 -2.620 -8.793 1.00 83.44 93 ASP A O 1
ATOM 741 N N . ILE A 1 94 ? -4.417 -0.729 -8.631 1.00 82.19 94 ILE A N 1
ATOM 742 C CA . ILE A 1 94 ? -3.367 -1.305 -7.774 1.00 82.19 94 ILE A CA 1
ATOM 743 C C . ILE A 1 94 ? -3.896 -1.808 -6.419 1.00 82.19 94 ILE A C 1
ATOM 745 O O . ILE A 1 94 ? -3.221 -2.585 -5.749 1.00 82.19 94 ILE A O 1
ATOM 749 N N . TYR A 1 95 ? -5.105 -1.406 -6.013 1.00 77.12 95 TYR A N 1
ATOM 750 C CA . TYR A 1 95 ? -5.751 -1.904 -4.799 1.00 77.12 95 TYR A CA 1
ATOM 751 C C . TYR A 1 95 ? -6.535 -3.202 -5.037 1.00 77.12 95 TYR A C 1
ATOM 753 O O . TYR A 1 95 ? -6.794 -3.947 -4.088 1.00 77.12 95 TYR A O 1
ATOM 761 N N . ASN A 1 96 ? -6.912 -3.491 -6.287 1.00 79.25 96 ASN A N 1
ATOM 762 C CA . ASN A 1 96 ? -7.540 -4.744 -6.690 1.00 79.25 96 ASN A CA 1
ATOM 763 C C . ASN A 1 96 ? -7.298 -5.025 -8.181 1.00 79.25 96 ASN A C 1
ATOM 765 O O . ASN A 1 96 ? -8.104 -4.655 -9.034 1.00 79.25 96 ASN A O 1
ATOM 769 N N . ILE A 1 97 ? -6.236 -5.772 -8.481 1.00 86.44 97 ILE A N 1
ATOM 770 C CA . ILE A 1 97 ? -5.799 -6.057 -9.858 1.00 86.44 97 ILE A CA 1
ATOM 771 C C . ILE 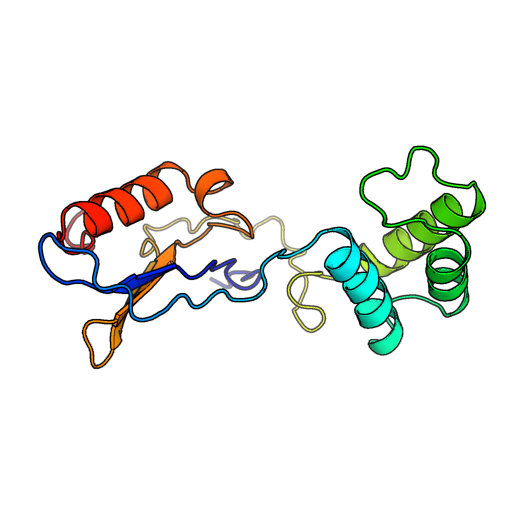A 1 97 ? -6.791 -6.896 -10.685 1.00 86.44 97 ILE A C 1
ATOM 773 O O . ILE A 1 97 ? -6.678 -6.958 -11.905 1.00 86.44 97 ILE A O 1
ATOM 777 N N . TYR A 1 98 ? -7.779 -7.529 -10.043 1.00 83.81 98 TYR A N 1
ATOM 778 C CA . TYR A 1 98 ? -8.870 -8.257 -10.708 1.00 83.81 98 TYR A CA 1
ATOM 779 C C . TYR A 1 98 ? -10.193 -7.472 -10.695 1.00 83.81 98 TYR A C 1
ATOM 781 O O . TYR A 1 98 ? -11.227 -7.968 -11.150 1.00 83.81 98 TYR A O 1
ATOM 789 N N . GLY A 1 99 ? -10.187 -6.268 -10.121 1.00 78.56 99 GLY A N 1
ATOM 790 C CA . GLY A 1 99 ? -11.342 -5.394 -10.002 1.00 78.56 99 GLY A CA 1
ATOM 791 C C . GLY A 1 99 ? -11.630 -4.642 -11.305 1.00 78.56 99 GLY A C 1
ATOM 792 O O . GLY A 1 99 ? -10.706 -4.251 -12.016 1.00 78.56 99 GLY A O 1
ATOM 793 N N . PRO A 1 100 ? -12.910 -4.404 -11.639 1.00 75.69 100 PRO A N 1
ATOM 794 C CA . PRO A 1 100 ? -13.256 -3.584 -12.791 1.00 75.69 100 PRO A CA 1
ATOM 795 C C . PRO A 1 100 ? -12.914 -2.111 -12.536 1.00 75.69 100 PRO A C 1
ATOM 797 O O . PRO A 1 100 ? -13.214 -1.569 -11.471 1.00 75.69 100 PRO A O 1
ATOM 800 N N . LEU A 1 101 ? -12.361 -1.443 -13.549 1.00 74.62 101 LEU A N 1
ATOM 801 C CA . LEU A 1 101 ? -12.099 -0.010 -13.501 1.00 74.62 101 LEU A CA 1
ATOM 802 C C . LEU A 1 101 ? -13.369 0.832 -13.665 1.00 74.62 101 LEU A C 1
ATOM 804 O O . LEU A 1 101 ? -14.271 0.545 -14.458 1.00 74.62 101 LEU A O 1
ATOM 808 N N . CYS A 1 102 ? -13.404 1.939 -12.928 1.00 71.56 102 CYS A N 1
ATOM 809 C CA . CYS A 1 102 ? -14.508 2.886 -12.922 1.00 71.56 102 CYS A CA 1
ATOM 810 C C . CYS A 1 102 ? -14.341 3.948 -14.012 1.00 71.56 102 CYS A C 1
ATOM 812 O O . CYS A 1 102 ? -13.839 5.036 -13.753 1.00 71.56 102 CYS A O 1
ATOM 814 N N . HIS A 1 103 ? -14.811 3.670 -15.227 1.00 72.06 103 HIS A N 1
ATOM 815 C CA . HIS A 1 103 ? -14.741 4.641 -16.331 1.00 72.06 103 HIS A CA 1
ATOM 816 C C . HIS A 1 103 ? -15.938 5.603 -16.402 1.00 72.06 103 HIS A C 1
ATOM 818 O O . HIS A 1 103 ? -15.940 6.544 -17.194 1.00 72.06 103 HIS A O 1
ATOM 824 N N . ASN A 1 104 ? -16.979 5.378 -15.596 1.00 69.88 104 ASN A N 1
ATOM 825 C CA . ASN A 1 104 ? -18.194 6.183 -15.650 1.00 69.88 104 ASN A CA 1
ATOM 826 C C . ASN A 1 104 ? -18.094 7.407 -14.729 1.00 69.88 104 ASN A C 1
ATOM 828 O O . ASN A 1 104 ? -18.233 7.298 -13.511 1.00 69.88 104 ASN A O 1
ATOM 832 N N . THR A 1 105 ? -17.938 8.584 -15.333 1.00 65.12 105 THR A N 1
ATOM 833 C CA . THR A 1 105 ? -17.881 9.888 -14.649 1.00 65.12 105 THR A CA 1
ATOM 834 C C . THR A 1 105 ? -19.173 10.259 -13.911 1.00 65.12 105 THR A C 1
ATOM 836 O O . THR A 1 105 ? -19.151 11.117 -13.031 1.00 65.12 105 THR A O 1
ATOM 839 N N . ASN A 1 106 ? -20.299 9.600 -14.213 1.00 65.44 106 ASN A N 1
ATOM 840 C CA . ASN A 1 106 ? -21.569 9.806 -13.509 1.00 65.44 106 ASN A CA 1
ATOM 841 C C . ASN A 1 106 ? -21.654 9.046 -12.175 1.00 65.44 106 ASN A C 1
ATOM 843 O O . ASN A 1 106 ? -22.608 9.244 -11.412 1.00 65.44 106 ASN A O 1
ATOM 847 N N . LEU A 1 107 ? -20.690 8.167 -11.888 1.00 64.38 107 LEU A N 1
ATOM 848 C CA . LEU A 1 107 ? -20.595 7.463 -10.617 1.00 64.38 107 LEU A CA 1
ATOM 849 C C . LEU A 1 107 ? -19.820 8.331 -9.629 1.00 64.38 107 LEU A C 1
ATOM 851 O O . LEU A 1 107 ? -18.641 8.613 -9.802 1.00 64.38 107 LEU A O 1
ATOM 855 N N . THR A 1 108 ? -20.503 8.791 -8.585 1.00 52.62 108 THR A N 1
ATOM 856 C CA . THR A 1 108 ? -19.882 9.618 -7.552 1.00 52.62 108 THR A CA 1
ATOM 857 C C . THR A 1 108 ? -19.078 8.751 -6.583 1.00 52.62 108 THR A C 1
ATOM 859 O O . THR A 1 108 ? -19.598 7.769 -6.053 1.00 52.62 108 THR A O 1
ATOM 862 N N . VAL A 1 109 ? -17.843 9.172 -6.279 1.00 52.69 109 VAL A N 1
ATOM 863 C CA . VAL A 1 109 ? -16.982 8.580 -5.228 1.00 52.69 109 VAL A CA 1
ATOM 864 C C . VAL A 1 109 ? -17.703 8.554 -3.873 1.00 52.69 109 VAL A C 1
ATOM 866 O O . VAL A 1 109 ? -17.514 7.656 -3.052 1.00 52.69 109 VAL A O 1
ATOM 869 N N . HIS A 1 110 ? -18.592 9.526 -3.651 1.00 52.56 110 HIS A N 1
ATOM 870 C CA . HIS A 1 110 ? -19.421 9.615 -2.459 1.00 52.56 110 HIS A CA 1
ATOM 871 C C . HIS A 1 110 ? -20.885 9.256 -2.747 1.00 52.56 110 HIS A C 1
ATOM 873 O O . HIS A 1 110 ? -21.457 9.709 -3.743 1.00 52.56 110 HIS A O 1
ATOM 879 N N . PRO A 1 111 ? -21.535 8.463 -1.879 1.00 52.47 111 PRO A N 1
ATOM 880 C CA . PRO A 1 111 ? -22.957 8.176 -2.005 1.00 52.47 111 PRO A CA 1
ATOM 881 C C . PRO A 1 111 ? -23.794 9.462 -1.932 1.00 52.47 111 PRO A C 1
ATOM 883 O O . PRO A 1 111 ? -23.648 10.245 -1.000 1.00 52.47 111 PRO A O 1
ATOM 886 N N . LYS A 1 112 ? -24.737 9.651 -2.867 1.00 53.03 112 LYS A N 1
ATOM 887 C CA . LYS A 1 112 ? -25.705 10.773 -2.845 1.00 53.03 112 LYS A CA 1
ATOM 888 C C . LYS A 1 112 ? -26.703 10.711 -1.669 1.00 53.03 112 LYS A C 1
ATOM 890 O O . LYS A 1 112 ? -27.464 11.648 -1.468 1.00 53.03 112 LYS A O 1
ATOM 895 N N . LYS A 1 113 ? -26.733 9.603 -0.918 1.00 58.78 113 LYS A N 1
ATOM 896 C CA . LYS A 1 113 ? -27.559 9.395 0.284 1.00 58.78 113 LYS A CA 1
ATOM 897 C C . LYS A 1 113 ? -26.657 9.162 1.491 1.00 58.78 113 LYS A C 1
ATOM 899 O O . LYS A 1 113 ? -25.600 8.554 1.334 1.00 58.78 113 LYS A O 1
ATOM 904 N N . ALA A 1 114 ? -27.109 9.574 2.678 1.00 56.94 114 ALA A N 1
ATOM 905 C CA . ALA A 1 114 ? -26.438 9.271 3.939 1.00 56.94 114 ALA A CA 1
ATOM 906 C C . ALA A 1 114 ? -26.109 7.771 4.010 1.00 56.94 114 ALA A C 1
ATOM 908 O O . ALA A 1 114 ? -26.992 6.914 3.967 1.00 56.94 114 ALA A O 1
ATOM 909 N N . SER A 1 115 ? -24.817 7.463 4.044 1.00 59.50 115 SER A N 1
ATOM 910 C CA . SER A 1 115 ? -24.308 6.100 4.113 1.00 59.50 115 SER A CA 1
ATOM 911 C C . SER A 1 115 ? -23.728 5.850 5.493 1.00 59.50 115 SER A C 1
ATOM 913 O O . SER A 1 115 ? -23.071 6.736 6.042 1.00 59.50 115 SER A O 1
ATOM 915 N N . VAL A 1 116 ? -23.891 4.632 6.009 1.00 63.81 116 VAL A N 1
ATOM 916 C CA . VAL A 1 116 ? -23.231 4.192 7.244 1.00 63.81 116 VAL A CA 1
ATOM 917 C C . VAL A 1 116 ? -21.737 4.544 7.220 1.00 63.81 116 VAL A C 1
ATOM 919 O O . VAL A 1 116 ? -21.055 4.354 6.209 1.00 63.81 116 VAL A O 1
ATOM 922 N N . GLY A 1 117 ? -21.239 5.108 8.324 1.00 65.88 117 GLY A N 1
ATOM 923 C CA . GLY A 1 117 ? -19.876 5.642 8.426 1.00 65.88 117 GLY A CA 1
ATOM 924 C C . GLY A 1 117 ? -18.764 4.586 8.460 1.00 65.88 117 GLY A C 1
ATOM 925 O O . GLY A 1 117 ? -17.585 4.936 8.489 1.00 65.88 117 GLY A O 1
ATOM 926 N N . GLY A 1 118 ? -19.149 3.311 8.443 1.00 71.88 118 GLY A N 1
ATOM 927 C CA . GLY A 1 118 ? -18.309 2.145 8.661 1.00 71.88 118 GLY A CA 1
ATOM 928 C C . GLY A 1 118 ? -19.120 1.034 9.329 1.00 71.88 118 GLY A C 1
ATOM 929 O O . GLY A 1 118 ? -20.349 1.105 9.398 1.00 71.88 118 GLY A O 1
ATOM 930 N N . TYR A 1 119 ? -18.425 0.025 9.832 1.00 72.44 119 TYR A N 1
ATOM 931 C CA . TYR A 1 119 ? -18.976 -1.131 10.536 1.00 72.44 119 TYR A CA 1
ATOM 932 C C . TYR A 1 119 ? -18.123 -1.448 11.761 1.00 72.44 119 TYR A C 1
ATOM 934 O O . TYR A 1 119 ? -16.901 -1.306 11.705 1.00 72.44 119 TYR A O 1
ATOM 942 N N . ALA A 1 120 ? -18.766 -1.903 12.837 1.00 75.50 120 ALA A N 1
ATOM 943 C CA . ALA A 1 120 ? -18.095 -2.404 14.025 1.00 75.50 120 ALA A CA 1
ATOM 944 C C . ALA A 1 120 ? -18.596 -3.814 14.380 1.00 75.50 120 ALA A C 1
ATOM 946 O O . ALA A 1 120 ? -19.801 -4.033 14.474 1.00 75.50 120 ALA A O 1
ATOM 947 N N . GLN A 1 121 ? -17.676 -4.751 14.617 1.00 75.75 121 GLN A N 1
ATOM 948 C CA . GLN A 1 121 ? -17.959 -6.104 15.101 1.00 75.75 121 GLN A CA 1
ATOM 949 C C . GLN A 1 121 ? -17.241 -6.341 16.417 1.00 75.75 121 GLN A C 1
ATOM 951 O O . GLN A 1 121 ? -16.022 -6.191 16.499 1.00 75.75 121 GLN A O 1
ATOM 956 N N . LYS A 1 122 ? -17.981 -6.789 17.428 1.00 75.56 122 LYS A N 1
ATOM 957 C CA . LYS A 1 122 ? -17.393 -7.281 18.673 1.00 75.56 122 LYS A CA 1
ATOM 958 C C . LYS A 1 122 ? -17.149 -8.788 18.564 1.00 75.56 122 LYS A C 1
ATOM 960 O O . LYS A 1 122 ? -18.045 -9.532 18.170 1.00 75.56 122 LYS A O 1
ATOM 965 N N . TYR A 1 123 ? -15.952 -9.232 18.916 1.00 72.94 123 TYR A N 1
ATOM 966 C CA . TYR A 1 123 ? -15.556 -10.632 19.021 1.00 72.94 123 TYR A CA 1
ATOM 967 C C . TYR A 1 123 ? -15.410 -11.038 20.495 1.00 72.94 123 TYR A C 1
ATOM 969 O O . TYR A 1 123 ? -15.424 -10.201 21.404 1.00 72.94 123 TYR A O 1
ATOM 977 N N . LYS A 1 124 ? -15.278 -12.347 20.738 1.00 70.69 124 LYS A N 1
ATOM 978 C CA . LYS A 1 124 ? -14.990 -12.904 22.067 1.00 70.69 124 LYS A CA 1
ATOM 979 C C . LYS A 1 124 ? -13.674 -12.318 22.608 1.00 70.69 124 LYS A C 1
ATOM 981 O O . LYS A 1 124 ? -12.733 -12.136 21.843 1.00 70.69 124 LYS A O 1
ATOM 986 N N . GLY A 1 125 ? -13.612 -12.040 23.912 1.00 69.12 125 GLY A N 1
ATOM 987 C CA . GLY A 1 125 ? -12.436 -11.421 24.547 1.00 69.12 125 GLY A CA 1
ATOM 988 C C . GLY A 1 125 ? -12.364 -9.896 24.393 1.00 69.12 125 GLY A C 1
ATOM 989 O O . GLY A 1 125 ? -11.274 -9.344 24.330 1.00 69.12 125 GLY A O 1
ATOM 990 N N . ASP A 1 126 ? -13.519 -9.226 24.279 1.00 69.88 126 ASP A N 1
ATOM 991 C CA . ASP A 1 126 ? -13.660 -7.758 24.201 1.00 69.88 126 ASP A CA 1
ATOM 992 C C . ASP A 1 126 ? -12.895 -7.063 23.062 1.00 69.88 126 ASP A C 1
ATOM 994 O O . ASP A 1 126 ? -12.661 -5.850 23.080 1.00 69.88 126 ASP A O 1
ATOM 998 N N . LEU A 1 127 ? -12.589 -7.824 22.015 1.00 68.88 127 LEU A N 1
ATOM 999 C CA . LEU A 1 127 ? -11.982 -7.341 20.788 1.00 68.88 127 LEU A CA 1
ATOM 1000 C C . LEU A 1 127 ? -13.049 -6.709 19.886 1.00 68.88 127 LEU A C 1
ATOM 1002 O O . LEU A 1 127 ? -13.999 -7.376 19.486 1.00 68.88 127 LEU A O 1
ATOM 1006 N N . THR A 1 128 ? -12.901 -5.435 19.532 1.00 72.50 128 THR A N 1
ATOM 1007 C CA . THR A 1 128 ? -13.802 -4.740 18.602 1.00 72.50 128 THR A CA 1
ATOM 1008 C C . THR A 1 128 ? -13.065 -4.413 17.317 1.00 72.50 128 THR A C 1
ATOM 1010 O O . THR A 1 128 ? -12.100 -3.663 17.326 1.00 72.50 128 THR A O 1
ATOM 1013 N N . PHE A 1 129 ? -13.522 -4.949 16.197 1.00 75.06 129 PHE A N 1
ATOM 1014 C CA . PHE A 1 129 ? -13.079 -4.550 14.869 1.00 75.06 129 PHE A CA 1
ATOM 1015 C C . PHE A 1 129 ? -13.944 -3.395 14.386 1.00 75.06 129 PHE A C 1
ATOM 1017 O O . PHE A 1 129 ? -15.163 -3.532 14.389 1.00 75.06 129 PHE A O 1
ATOM 1024 N N . ALA A 1 130 ? -13.340 -2.290 13.968 1.00 77.44 130 ALA A N 1
ATOM 1025 C CA . ALA A 1 130 ? -14.034 -1.139 13.416 1.00 77.44 130 ALA A CA 1
ATOM 1026 C C . ALA A 1 130 ? -13.424 -0.733 12.069 1.00 77.44 130 ALA A C 1
ATOM 1028 O O . ALA A 1 130 ? -12.206 -0.750 11.883 1.00 77.44 130 ALA A O 1
ATOM 1029 N N . THR A 1 131 ? -14.287 -0.351 11.134 1.00 73.19 131 THR A N 1
ATOM 1030 C CA . THR A 1 131 ? -13.909 0.195 9.828 1.00 73.19 131 THR A CA 1
ATOM 1031 C C . THR A 1 131 ? -14.335 1.650 9.733 1.00 73.19 131 THR A C 1
ATOM 1033 O O . THR A 1 131 ? -15.372 2.041 10.272 1.00 73.19 131 THR A O 1
ATOM 1036 N N . VAL A 1 132 ? -13.549 2.452 9.020 1.00 72.50 132 VAL A N 1
ATOM 1037 C CA . VAL A 1 132 ? -13.913 3.823 8.663 1.00 72.50 132 VAL A CA 1
ATOM 1038 C C . VAL A 1 132 ? -14.151 3.858 7.161 1.00 72.50 132 VAL A C 1
ATOM 1040 O O . VAL A 1 132 ? -13.246 3.616 6.368 1.00 72.50 132 VAL A O 1
ATOM 1043 N N . ARG A 1 133 ? -15.390 4.130 6.750 1.00 72.94 133 ARG A N 1
ATOM 1044 C CA . ARG A 1 133 ? -15.738 4.191 5.328 1.00 72.94 133 ARG A CA 1
ATOM 1045 C C . ARG A 1 133 ? -15.063 5.391 4.663 1.00 72.94 133 ARG A C 1
ATOM 1047 O O . ARG A 1 133 ? -15.176 6.505 5.175 1.00 72.94 133 ARG A O 1
ATOM 1054 N N . GLY A 1 134 ? -14.452 5.161 3.499 1.00 67.81 134 GLY A N 1
ATOM 1055 C CA . GLY A 1 134 ? -13.801 6.199 2.691 1.00 67.81 134 GLY A CA 1
ATOM 1056 C C . GLY A 1 134 ? -12.450 6.659 3.243 1.00 67.81 134 GLY A C 1
ATOM 1057 O O . GLY A 1 134 ? -12.064 7.800 3.010 1.00 67.81 134 GLY A O 1
ATOM 1058 N N . ALA A 1 135 ? -11.781 5.811 4.028 1.00 63.44 135 ALA A N 1
ATOM 1059 C CA . ALA A 1 135 ? -10.581 6.147 4.786 1.00 63.44 135 ALA A CA 1
ATOM 1060 C C . ALA A 1 135 ? -9.256 5.882 4.072 1.00 63.44 135 ALA A C 1
ATOM 1062 O O . ALA A 1 135 ? -8.204 6.230 4.603 1.00 63.44 135 ALA A O 1
ATOM 1063 N N . GLY A 1 136 ? -9.273 5.304 2.876 1.00 64.12 136 GLY A N 1
ATOM 1064 C CA . GLY A 1 136 ? -8.026 5.104 2.152 1.00 64.12 136 GLY A CA 1
ATOM 1065 C C . GLY A 1 136 ? -7.088 4.101 2.819 1.00 64.12 136 GLY A C 1
ATOM 1066 O O . GLY A 1 136 ? -7.441 3.419 3.779 1.00 64.12 136 GLY A O 1
ATOM 1067 N N . HIS A 1 137 ? -5.860 4.084 2.313 1.00 61.44 137 HIS A N 1
ATOM 1068 C CA . HIS A 1 137 ? -4.714 3.412 2.925 1.00 61.44 137 HIS A CA 1
ATOM 1069 C C . HIS A 1 137 ? -4.245 4.112 4.225 1.00 61.44 137 HIS A C 1
ATOM 1071 O O . HIS A 1 137 ? -3.507 3.544 5.020 1.00 61.44 137 HIS A O 1
ATOM 1077 N N . GLN A 1 138 ? -4.679 5.355 4.479 1.00 61.50 138 GLN A N 1
ATOM 1078 C CA . GLN A 1 138 ? -4.244 6.166 5.625 1.00 61.50 138 GLN A CA 1
ATOM 1079 C C . GLN A 1 138 ? -5.436 6.825 6.341 1.00 61.50 138 GLN A C 1
ATOM 1081 O O . GLN A 1 138 ? -5.737 7.996 6.107 1.00 61.50 138 GLN A O 1
ATOM 1086 N N . VAL A 1 139 ? -6.106 6.099 7.250 1.00 67.81 139 VAL A N 1
ATOM 1087 C CA . VAL A 1 139 ? -7.340 6.581 7.925 1.00 67.81 139 VAL A CA 1
ATOM 1088 C C . VAL A 1 139 ? -7.238 8.001 8.470 1.00 67.81 139 VAL A C 1
ATOM 1090 O O . VAL A 1 139 ? -8.151 8.782 8.194 1.00 67.81 139 VAL A O 1
ATOM 1093 N N . PRO A 1 140 ? -6.183 8.378 9.223 1.00 71.88 140 PRO A N 1
ATOM 1094 C CA . PRO A 1 140 ? -6.107 9.721 9.787 1.00 71.88 140 PRO A CA 1
ATOM 1095 C C . PRO A 1 140 ? -5.980 10.808 8.715 1.00 71.88 140 PRO A C 1
ATOM 1097 O O . PRO A 1 140 ? -6.503 11.899 8.912 1.00 71.88 140 PRO A O 1
ATOM 1100 N N . SER A 1 141 ? -5.349 10.507 7.576 1.00 67.62 141 SER A N 1
ATOM 1101 C CA . SER A 1 141 ? -5.179 11.451 6.467 1.00 67.62 141 SER A CA 1
ATOM 1102 C C . SER A 1 141 ? -6.481 11.659 5.692 1.00 67.62 141 SER A C 1
ATOM 1104 O O . SER A 1 141 ? -6.871 12.794 5.434 1.00 67.62 141 SER A O 1
ATOM 1106 N N . TYR A 1 142 ? -7.183 10.577 5.340 1.00 66.31 142 TYR A N 1
ATOM 1107 C CA . TYR A 1 142 ? -8.387 10.658 4.499 1.00 66.31 142 TYR A CA 1
ATOM 1108 C C . TYR A 1 142 ? -9.671 10.938 5.290 1.00 66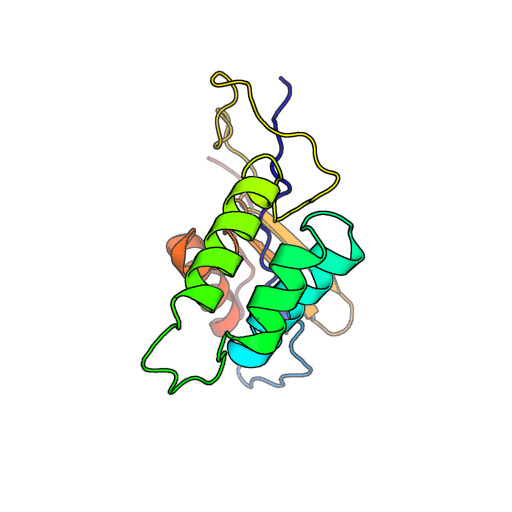.31 142 TYR A C 1
ATOM 1110 O O . TYR A 1 142 ? -10.609 11.532 4.761 1.00 66.31 142 TYR A O 1
ATOM 1118 N N . GLN A 1 143 ? -9.759 10.484 6.544 1.00 71.62 143 GLN A N 1
ATOM 1119 C CA . GLN A 1 143 ? -10.947 10.630 7.393 1.00 71.62 143 GLN A CA 1
ATOM 1120 C C . GLN A 1 143 ? -10.569 11.107 8.808 1.00 71.62 143 GLN A C 1
ATOM 1122 O O . GLN A 1 143 ? -10.909 10.438 9.790 1.00 71.62 143 GLN A O 1
ATOM 1127 N N . PRO A 1 144 ? -9.919 12.280 8.951 1.00 78.19 144 PRO A N 1
ATOM 1128 C CA . PRO A 1 144 ? -9.335 12.741 10.216 1.00 78.19 144 PRO A CA 1
ATOM 1129 C C . PRO A 1 144 ? -10.347 12.806 11.363 1.00 78.19 144 PRO A C 1
ATOM 1131 O O . PRO A 1 144 ? -10.080 12.321 12.459 1.00 78.19 144 PRO A O 1
ATOM 1134 N N . LEU A 1 145 ? -11.553 13.329 11.113 1.00 80.56 145 LEU A N 1
ATOM 1135 C CA . LEU A 1 145 ? -12.597 13.440 12.140 1.00 80.56 145 LEU A CA 1
ATOM 1136 C C . LEU A 1 145 ? -13.134 12.075 12.589 1.00 80.56 145 LEU A C 1
ATOM 1138 O O . LEU A 1 145 ? -13.431 11.873 13.767 1.00 80.56 145 LEU A O 1
ATOM 1142 N N . ARG A 1 146 ? -13.250 11.115 11.665 1.00 78.31 146 ARG A N 1
ATOM 1143 C CA . ARG A 1 146 ? -13.718 9.760 11.991 1.00 78.31 146 ARG A CA 1
ATOM 1144 C C . ARG A 1 146 ? -12.627 8.956 12.694 1.00 78.31 146 ARG A C 1
ATOM 1146 O O . ARG A 1 146 ? -12.939 8.244 13.642 1.00 78.31 146 ARG A O 1
ATOM 1153 N N . ALA A 1 147 ? -11.371 9.122 12.278 1.00 79.75 147 ALA A N 1
ATOM 1154 C CA . ALA A 1 147 ? -10.199 8.560 12.943 1.00 79.75 147 ALA A CA 1
ATOM 1155 C C . ALA A 1 147 ? -10.092 9.064 14.389 1.00 79.75 147 ALA A C 1
ATOM 1157 O O . ALA A 1 147 ? -9.946 8.268 15.317 1.00 79.75 147 ALA A O 1
ATOM 1158 N N . LEU A 1 148 ? -10.248 10.380 14.581 1.00 82.00 148 LEU A N 1
ATOM 1159 C CA . LEU A 1 148 ? -10.242 11.007 15.898 1.00 82.00 148 LEU A CA 1
ATOM 1160 C C . LEU A 1 148 ? -11.396 10.493 16.763 1.00 82.00 148 LEU A C 1
ATOM 1162 O O . LEU A 1 148 ? -11.179 10.094 17.901 1.00 82.00 148 LEU A O 1
ATOM 1166 N N . SER A 1 149 ? -12.616 10.432 16.220 1.00 82.56 149 SER A N 1
ATOM 1167 C CA . SER A 1 149 ? -13.757 9.862 16.943 1.00 82.56 149 SER A CA 1
ATOM 1168 C C . SER A 1 149 ? -13.474 8.426 17.391 1.00 82.56 149 SER A C 1
ATOM 1170 O O . SER A 1 149 ? -13.700 8.089 18.554 1.00 82.56 149 SER A O 1
ATOM 1172 N N . LEU A 1 150 ? -12.916 7.598 16.506 1.00 78.88 150 LEU A N 1
ATOM 1173 C CA . LEU A 1 150 ? -12.586 6.209 16.798 1.00 78.88 150 LEU A CA 1
ATOM 1174 C C . LEU A 1 150 ? -11.571 6.090 17.947 1.00 78.88 150 LEU A C 1
ATOM 1176 O O . LEU A 1 150 ? -11.842 5.382 18.920 1.00 78.88 150 LEU A O 1
ATOM 1180 N N . ILE A 1 151 ? -10.464 6.841 17.899 1.00 78.75 151 ILE A N 1
ATOM 1181 C CA . ILE A 1 151 ? -9.437 6.793 18.951 1.00 78.75 151 ILE A CA 1
ATOM 1182 C C . ILE A 1 151 ? -9.907 7.439 20.263 1.00 78.75 151 ILE A C 1
ATOM 1184 O O . ILE A 1 151 ? -9.619 6.921 21.338 1.00 78.75 151 ILE A O 1
ATOM 1188 N N . SER A 1 152 ? -10.697 8.516 20.221 1.00 81.19 152 SER A N 1
ATOM 1189 C CA . SER A 1 152 ? -11.244 9.141 21.431 1.00 81.19 152 SER A CA 1
ATOM 1190 C C . SER A 1 152 ? -12.239 8.230 22.155 1.00 81.19 152 SER A C 1
ATOM 1192 O O . SER A 1 152 ? -12.200 8.129 23.384 1.00 81.19 152 SER A O 1
ATOM 1194 N N . HIS A 1 153 ? -13.119 7.534 21.426 1.00 78.25 153 HIS A N 1
ATOM 1195 C CA . HIS A 1 153 ? -14.049 6.569 22.025 1.00 78.25 153 HIS A CA 1
ATOM 1196 C C . HIS A 1 153 ? -13.307 5.368 22.611 1.00 78.25 153 HIS A C 1
ATOM 1198 O O . HIS A 1 153 ? -13.628 4.932 23.717 1.00 78.25 153 HIS A O 1
ATOM 1204 N N . PHE A 1 154 ? -12.267 4.898 21.920 1.00 76.25 154 PHE A N 1
ATOM 1205 C CA . PHE A 1 154 ? -11.387 3.852 22.423 1.00 76.25 154 PHE A CA 1
ATOM 1206 C C . PHE A 1 154 ? -10.724 4.227 23.747 1.00 76.25 154 PHE A C 1
ATOM 1208 O O . PHE A 1 154 ? -10.916 3.536 24.747 1.00 76.25 154 PHE A O 1
ATOM 1215 N N . LEU A 1 155 ? -10.009 5.356 23.766 1.00 75.94 155 LEU A N 1
ATOM 1216 C CA . LEU A 1 155 ? -9.271 5.831 24.937 1.00 75.94 155 LEU A CA 1
ATOM 1217 C C . LEU A 1 155 ? -10.195 6.142 26.122 1.00 75.94 155 LEU A C 1
ATOM 1219 O O . LEU A 1 155 ? -9.809 5.952 27.271 1.00 75.94 155 LEU A O 1
ATOM 1223 N N . SER A 1 156 ? -11.429 6.582 25.857 1.00 77.31 156 SER A N 1
ATOM 1224 C CA . SER A 1 156 ? -12.429 6.861 26.897 1.00 77.31 156 SER A CA 1
ATOM 1225 C C . SER A 1 156 ? -13.283 5.652 27.296 1.00 77.31 156 SER A C 1
ATOM 1227 O O . SER A 1 156 ? -14.163 5.787 28.146 1.00 77.31 156 SER A O 1
ATOM 1229 N N . GLY A 1 157 ? -13.076 4.478 26.688 1.00 73.50 157 GLY A N 1
ATOM 1230 C CA . GLY A 1 157 ? -13.905 3.296 26.940 1.00 73.50 157 GLY A CA 1
ATOM 1231 C C . GLY A 1 157 ? -15.386 3.496 26.579 1.00 73.50 157 GLY A C 1
ATOM 1232 O O . GLY A 1 157 ? -16.259 2.803 27.114 1.00 73.50 157 GLY A O 1
ATOM 1233 N N . LYS A 1 158 ? -15.704 4.427 25.676 1.00 77.38 158 LYS A N 1
ATOM 1234 C CA . LYS A 1 158 ? -17.071 4.699 25.213 1.00 77.38 158 LYS A CA 1
ATOM 1235 C C . LYS A 1 158 ? -17.380 3.888 23.945 1.00 77.38 158 LYS A C 1
ATOM 1237 O O . LYS A 1 158 ? -16.483 3.637 23.145 1.00 77.38 158 LYS A O 1
ATOM 1242 N N . PRO A 1 159 ? -18.624 3.413 23.755 1.00 75.56 159 PRO A N 1
ATOM 1243 C CA . PRO A 1 159 ? -19.014 2.764 22.502 1.00 75.56 159 PRO A CA 1
ATOM 1244 C C . PRO A 1 159 ? -18.950 3.756 21.332 1.00 75.56 159 PRO A C 1
ATOM 1246 O O . PRO A 1 159 ? -19.217 4.938 21.528 1.00 75.56 159 PRO A O 1
ATOM 1249 N N . LEU A 1 160 ? -18.634 3.281 20.122 1.00 74.88 160 LEU A N 1
ATOM 1250 C CA . LEU A 1 160 ? -18.711 4.110 18.913 1.00 74.88 160 LEU A CA 1
ATOM 1251 C C . LEU A 1 160 ? -20.158 4.594 18.683 1.00 74.88 160 LEU A C 1
ATOM 1253 O O . LEU A 1 160 ? -21.096 3.849 18.986 1.00 74.88 160 LEU A O 1
ATOM 1257 N N . PRO A 1 161 ? -20.358 5.809 18.142 1.00 73.81 161 PRO A N 1
ATOM 1258 C CA . PRO A 1 161 ? -21.691 6.345 17.893 1.00 73.81 161 PRO A CA 1
ATOM 1259 C C . PRO A 1 161 ? -22.446 5.475 16.878 1.00 73.81 161 PRO A C 1
ATOM 1261 O O . PRO A 1 161 ? -21.967 5.237 15.768 1.00 73.81 161 PRO A O 1
ATOM 1264 N N . TYR A 1 162 ? -23.638 5.004 17.256 1.00 65.44 162 TYR A N 1
ATOM 1265 C CA . TYR A 1 162 ? -24.554 4.338 16.333 1.00 65.44 162 TYR A CA 1
ATOM 1266 C C . TYR A 1 162 ? -25.314 5.377 15.510 1.00 65.44 162 TYR A C 1
ATOM 1268 O O . TYR A 1 162 ? -25.762 6.399 16.024 1.00 65.44 162 TYR A O 1
ATOM 1276 N N . SER A 1 163 ? -25.490 5.086 14.222 1.00 55.81 163 SER A N 1
ATOM 1277 C CA . SER A 1 163 ? -26.391 5.828 13.343 1.00 55.81 163 SER A CA 1
ATOM 1278 C C . SER A 1 163 ? -27.843 5.552 13.746 1.00 55.81 163 SER A C 1
ATOM 1280 O O . SER A 1 163 ? -28.499 4.686 13.169 1.00 55.81 163 SER A O 1
ATOM 1282 N N . SER A 1 164 ? -28.364 6.307 14.704 1.00 42.25 164 SER A N 1
ATOM 1283 C CA . SER A 1 164 ? -29.789 6.621 14.758 1.00 42.25 164 SER A CA 1
ATOM 1284 C C . SER A 1 164 ? -29.935 8.140 14.727 1.00 42.25 164 SER A C 1
ATOM 1286 O O . SER A 1 164 ? -29.343 8.811 15.566 1.00 42.25 164 SER A O 1
ATOM 1288 N N . SER A 1 165 ? -30.701 8.618 13.740 1.00 36.16 165 SER A N 1
ATOM 1289 C CA . SER A 1 165 ? -31.080 10.007 13.415 1.00 36.16 165 SER A CA 1
ATOM 1290 C C . SER A 1 165 ? -29.972 10.958 12.934 1.00 36.16 165 SER A C 1
ATOM 1292 O O . SER A 1 165 ? -29.289 11.591 13.736 1.00 36.16 165 SER A O 1
ATOM 1294 N N . TYR A 1 166 ? -29.880 11.105 11.607 1.00 36.75 166 TYR A N 1
ATOM 1295 C CA . TYR A 1 166 ? -29.903 12.433 10.981 1.00 36.75 166 TYR A CA 1
ATOM 1296 C C . TYR A 1 166 ? -31.338 12.714 10.542 1.00 36.75 166 TYR A C 1
ATOM 1298 O O . TYR A 1 166 ? -31.992 11.732 10.114 1.00 36.75 166 TYR A O 1
#

Foldseek 3Di:
DDAQCPPWQWFKFKFFDDPDDPPDPDGDGPPADDDQLCVVLVLLVVCVVVVLADPQLSCLCVPQDDRDPPPPDGDPSNVVSVVRNCVSPVCADSSDRPGDDDPDPVRDPDDPDDDDQWDWDADPNRIIMTTGTQCHSHNCVRPVPVVCQVVVCRVRSHDRDDPDDD

Sequence (166 aa):
MEQCKSWDHFVYAVMAKHFLQINLHGIKIGNAVINDETDEKGMYDYLATHVIISDEANNKIQKYCDFSPNATKSSRQCNEGYNLVSISSDPIDIYNIYGPLCHNTNLTVHPKKASVGGYAQKYKGDLTFATVRGAGHQVPSYQPLRALSLISHFLSGKPLPYSSSY

Radius of gyration: 20.29 Å; chains: 1; bounding box: 52×26×51 Å

InterPro domains:
  IPR001563 Peptidase S10, serine carboxypeptidase [PF00450] (19-107)
  IPR001563 Peptidase S10, serine carboxypeptidase [PF00450] (111-157)
  IPR001563 Peptidase S10, serine carboxypeptidase [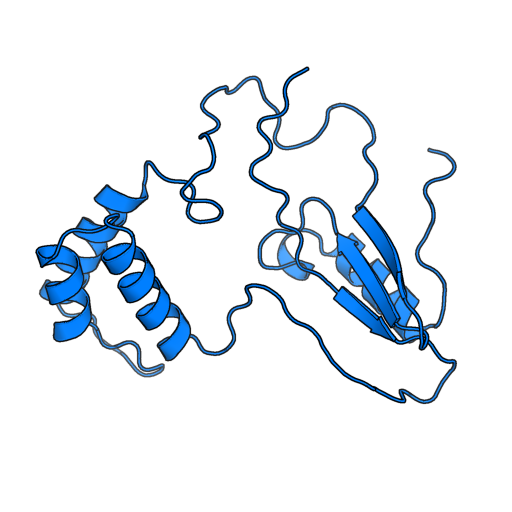PTHR11802] (13-102)
  IPR029058 Alpha/Beta hydrolase fold [G3DSA:3.40.50.1820] (6-107)
  IPR029058 Alpha/Beta hydrolase fold [G3DSA:3.40.50.1820] (108-161)
  IPR029058 Alpha/Beta hydrolase fold [SSF53474] (17-161)
  IPR033124 Serine carboxypeptidases, histidine active site [PS00560] (127-144)

Organism: NCBI:txid425828